Protein AF-A0A6S7H5U2-F1 (afdb_monomer_lite)

Organism: Paramuricea clavata (NCBI:txid317549)

Radius of gyration: 13.19 Å; chains: 1; bounding box: 34×24×35 Å

Secondary structure (DSSP, 8-state):
------HHHHHHHHHHHHHHT-TT--EEHHHHHHHHHHHHHHGGG-TTGGGSSHHHHHHHHHHHHHTTT-TTSEE---HHHHHHHHH-

Sequence (88 aa):
MTVTLTPDKKAKLIRLCQKFLRPNTLFTIRQVASLIGSLVSSFPGVEFGPLHYRHIEADKDYYLRMHQGNFDAEMSLSADSLEEIHWW

pLDDT: mean 93.1, std 5.14, range [62.03, 97.25]

Foldseek 3Di:
DQDADDPVLVVVLLVLLVVQLDPPDKDFLLSLVVNLVSLVVRCSRPVCSVVQCVQSVVQSVVVCVVVVNDRRDIGHGDPSNNVSSVVD

Structure (mmCIF, N/CA/C/O backbone):
data_AF-A0A6S7H5U2-F1
#
_entry.id   AF-A0A6S7H5U2-F1
#
loop_
_atom_site.group_PDB
_atom_site.id
_atom_site.type_symbol
_atom_site.label_atom_id
_atom_site.label_alt_id
_atom_site.label_comp_id
_atom_site.label_asym_id
_atom_site.label_entity_id
_atom_site.label_seq_id
_atom_site.pdbx_PDB_ins_code
_atom_site.Cartn_x
_atom_site.Cartn_y
_atom_site.Cartn_z
_atom_site.occupancy
_atom_site.B_iso_or_equiv
_atom_site.auth_seq_id
_atom_site.auth_comp_id
_atom_site.auth_asym_id
_atom_site.auth_atom_id
_atom_site.pdbx_PDB_model_num
ATOM 1 N N . MET A 1 1 ? -23.137 -3.033 15.592 1.00 62.03 1 MET A N 1
ATOM 2 C CA . MET A 1 1 ? -21.819 -3.045 16.260 1.00 62.03 1 MET A CA 1
ATOM 3 C C . MET A 1 1 ? -20.861 -2.287 15.365 1.00 62.03 1 MET A C 1
ATOM 5 O O . MET A 1 1 ? -20.714 -2.691 14.221 1.00 62.03 1 MET A O 1
ATOM 9 N N . THR A 1 2 ? -20.284 -1.183 15.839 1.00 74.69 2 THR A N 1
ATOM 10 C CA . THR A 1 2 ? -19.312 -0.394 15.065 1.00 74.69 2 THR A CA 1
ATOM 11 C C . THR A 1 2 ? -17.919 -0.801 15.518 1.00 74.69 2 THR A C 1
ATOM 13 O O . THR A 1 2 ? -17.581 -0.631 16.688 1.00 74.69 2 THR A O 1
ATOM 16 N N . VAL A 1 3 ? -17.137 -1.394 14.620 1.00 83.44 3 VAL A N 1
ATOM 17 C CA . VAL A 1 3 ? -15.730 -1.720 14.871 1.00 83.44 3 VAL A CA 1
ATOM 18 C C . VAL A 1 3 ? -14.906 -0.526 14.404 1.00 83.44 3 VAL A C 1
ATOM 20 O O . VAL A 1 3 ? -15.131 -0.006 13.318 1.00 83.44 3 VAL A O 1
ATOM 23 N N . THR A 1 4 ? -13.979 -0.055 15.233 1.00 87.56 4 THR A N 1
ATOM 24 C CA . THR A 1 4 ? -13.099 1.072 14.908 1.00 87.56 4 THR A CA 1
ATOM 25 C C . THR A 1 4 ? -11.646 0.689 15.157 1.00 87.56 4 THR A C 1
ATOM 27 O O . THR A 1 4 ? -11.332 -0.156 16.000 1.00 87.56 4 THR A O 1
ATOM 30 N N . LEU A 1 5 ? -10.734 1.291 14.393 1.00 88.56 5 LEU A N 1
ATOM 31 C CA . LEU A 1 5 ? -9.300 1.147 14.632 1.00 88.56 5 LEU A CA 1
ATOM 32 C C . LEU A 1 5 ? -8.919 1.758 15.983 1.00 88.56 5 LEU A C 1
ATOM 34 O O . LEU A 1 5 ? -9.358 2.855 16.330 1.00 88.56 5 LEU A O 1
ATOM 38 N N . THR A 1 6 ? -8.027 1.086 16.711 1.00 92.50 6 THR A N 1
ATOM 39 C CA . THR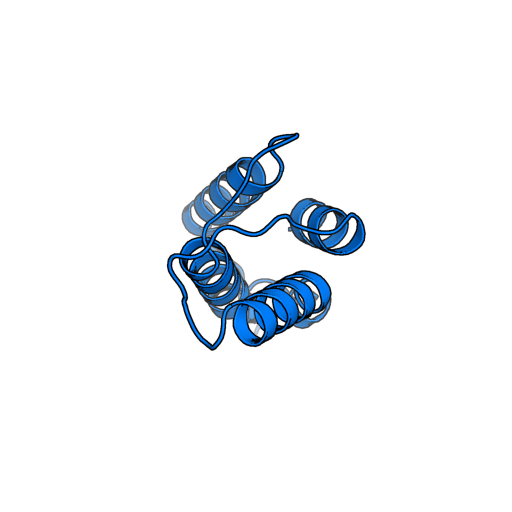 A 1 6 ? -7.398 1.691 17.887 1.00 92.50 6 THR A CA 1
ATOM 40 C C . THR A 1 6 ? -6.493 2.857 17.465 1.00 92.50 6 THR A C 1
ATOM 42 O O . THR A 1 6 ? -5.949 2.833 16.352 1.00 92.50 6 THR A O 1
ATOM 45 N N . PRO A 1 7 ? -6.277 3.858 18.339 1.00 91.69 7 PRO A N 1
ATOM 46 C CA . PRO A 1 7 ? -5.423 5.007 18.031 1.00 91.69 7 PRO A CA 1
ATOM 47 C C . PRO A 1 7 ? -4.029 4.605 17.528 1.00 91.69 7 PRO A C 1
ATOM 49 O O . PRO A 1 7 ? -3.554 5.144 16.529 1.00 91.69 7 PRO A O 1
ATOM 52 N N . ASP A 1 8 ? -3.422 3.587 18.142 1.00 93.31 8 ASP A N 1
ATOM 53 C CA . ASP A 1 8 ? -2.096 3.089 17.758 1.00 93.31 8 ASP A CA 1
ATOM 54 C C . ASP A 1 8 ? -2.077 2.484 16.351 1.00 93.31 8 ASP A C 1
ATOM 56 O O . ASP A 1 8 ? -1.153 2.724 15.570 1.00 93.31 8 ASP A O 1
ATOM 60 N N . LYS A 1 9 ? -3.113 1.709 15.995 1.00 91.50 9 LYS A N 1
ATOM 61 C CA . LYS A 1 9 ? -3.229 1.119 14.655 1.00 91.50 9 LYS A CA 1
ATOM 62 C C . LYS A 1 9 ? -3.442 2.199 13.601 1.00 91.50 9 LYS A C 1
ATOM 64 O O . LYS A 1 9 ? -2.802 2.138 12.555 1.00 91.50 9 LYS A O 1
ATOM 69 N N . LYS A 1 10 ? -4.269 3.207 13.898 1.00 92.25 10 LYS A N 1
ATOM 70 C CA . LYS A 1 10 ? -4.479 4.362 13.015 1.00 92.25 10 LYS A CA 1
ATOM 71 C C . LYS A 1 10 ? -3.174 5.128 12.786 1.00 92.25 10 LYS A C 1
ATOM 73 O O . LYS A 1 10 ? -2.804 5.371 11.644 1.00 92.25 10 LYS A O 1
ATOM 78 N N . ALA A 1 11 ? -2.433 5.441 13.850 1.00 94.00 11 ALA A N 1
ATOM 79 C CA . ALA A 1 11 ? -1.150 6.135 13.744 1.00 94.00 11 ALA A CA 1
ATOM 80 C C . ALA A 1 11 ? -0.120 5.331 12.930 1.00 94.00 11 ALA A C 1
ATOM 82 O O . ALA A 1 11 ? 0.598 5.891 12.098 1.00 94.00 11 ALA A O 1
ATOM 83 N N . LYS A 1 12 ? -0.069 4.006 13.127 1.00 94.44 12 LYS A N 1
ATOM 84 C CA . LYS A 1 12 ? 0.793 3.113 12.343 1.00 94.44 12 LYS A CA 1
ATOM 85 C C . LYS A 1 12 ? 0.418 3.115 10.858 1.00 94.44 12 LYS A C 1
ATOM 87 O O . LYS A 1 12 ? 1.324 3.156 10.030 1.00 94.44 12 LYS A O 1
ATOM 92 N N . LEU A 1 13 ? -0.877 3.080 10.540 1.00 94.12 13 LEU A N 1
ATOM 93 C CA . LEU A 1 13 ? -1.385 3.100 9.168 1.00 94.12 13 LEU A CA 1
ATOM 94 C C . LEU A 1 13 ? -1.025 4.415 8.466 1.00 94.12 13 LEU A C 1
ATOM 96 O O . LEU A 1 13 ? -0.378 4.381 7.427 1.00 94.12 13 LEU A O 1
ATOM 100 N N . ILE A 1 14 ? -1.309 5.557 9.100 1.00 93.88 14 ILE A N 1
ATOM 101 C CA . ILE A 1 14 ? -0.982 6.891 8.568 1.00 93.88 14 ILE A CA 1
ATOM 102 C C . ILE A 1 14 ? 0.522 7.023 8.309 1.00 93.88 14 ILE A C 1
ATOM 104 O O . ILE A 1 14 ? 0.944 7.468 7.244 1.00 93.88 14 ILE A O 1
ATOM 108 N N . ARG A 1 15 ? 1.363 6.594 9.260 1.00 94.69 15 ARG A N 1
ATOM 109 C CA . ARG A 1 15 ? 2.824 6.622 9.091 1.00 94.69 15 ARG A CA 1
ATOM 110 C C . ARG A 1 15 ? 3.281 5.754 7.918 1.00 94.69 15 ARG A C 1
ATOM 112 O O . ARG A 1 15 ? 4.267 6.083 7.255 1.00 94.69 15 ARG A O 1
ATOM 119 N N . LEU A 1 16 ? 2.600 4.634 7.690 1.00 94.62 16 LEU A N 1
ATOM 120 C CA . LEU A 1 16 ? 2.864 3.754 6.563 1.00 94.62 16 LEU A CA 1
ATOM 121 C C . LEU A 1 16 ? 2.480 4.468 5.258 1.00 94.62 16 LEU A C 1
ATOM 123 O O . LEU A 1 16 ? 3.355 4.608 4.412 1.00 94.62 16 LEU A O 1
ATOM 127 N N . CYS A 1 17 ? 1.272 5.028 5.135 1.00 94.56 17 CYS A N 1
ATOM 128 C CA . CYS A 1 17 ? 0.835 5.802 3.963 1.00 94.56 17 CYS A CA 1
ATOM 129 C C . CYS A 1 17 ? 1.786 6.970 3.641 1.00 94.56 17 CYS A C 1
ATOM 131 O O . CYS A 1 17 ? 2.261 7.103 2.514 1.00 94.56 17 CYS A O 1
ATOM 133 N N . GLN A 1 18 ? 2.194 7.747 4.650 1.00 93.88 18 GLN A N 1
ATOM 134 C CA . GLN A 1 18 ? 3.148 8.856 4.498 1.00 93.88 18 GLN A CA 1
ATOM 135 C C . GLN A 1 18 ? 4.510 8.434 3.928 1.00 93.88 18 GLN A C 1
ATOM 137 O O . GLN A 1 18 ? 5.192 9.235 3.288 1.00 93.88 18 GLN A O 1
ATOM 142 N N . LYS A 1 19 ? 4.940 7.186 4.155 1.00 92.75 19 LYS A N 1
ATOM 143 C CA . LYS A 1 19 ? 6.172 6.659 3.555 1.00 92.75 19 LYS A CA 1
ATOM 144 C C . LYS A 1 19 ? 6.032 6.510 2.037 1.00 92.75 19 LYS A C 1
ATOM 146 O O . LYS A 1 19 ? 7.013 6.740 1.334 1.00 92.75 19 LYS A O 1
ATOM 151 N N . PHE A 1 20 ? 4.846 6.135 1.559 1.00 92.25 20 PHE A N 1
ATOM 152 C CA . PHE A 1 20 ? 4.565 5.906 0.141 1.00 92.25 20 PHE A CA 1
ATOM 153 C C . PHE A 1 20 ? 4.206 7.185 -0.629 1.00 92.25 20 PHE A C 1
ATOM 155 O O . PHE A 1 20 ? 4.396 7.229 -1.836 1.00 92.25 20 PHE A O 1
ATOM 162 N N . LEU A 1 21 ? 3.800 8.256 0.062 1.00 92.31 21 LEU A N 1
ATOM 163 C CA . LEU A 1 21 ? 3.538 9.579 -0.532 1.00 92.31 21 LEU A CA 1
ATOM 164 C C . LEU A 1 21 ? 4.803 10.411 -0.811 1.00 92.31 21 LEU A C 1
ATOM 166 O O . LEU A 1 21 ? 4.713 11.589 -1.159 1.00 92.31 21 LEU A O 1
ATOM 170 N N . ARG A 1 22 ? 6.001 9.848 -0.625 1.00 88.00 22 ARG A N 1
ATOM 171 C CA . ARG A 1 22 ? 7.244 10.578 -0.894 1.00 88.00 22 ARG A CA 1
ATOM 172 C C . ARG A 1 22 ? 7.444 10.737 -2.407 1.00 88.00 22 ARG A C 1
ATOM 174 O O . ARG A 1 22 ? 7.434 9.731 -3.117 1.00 88.00 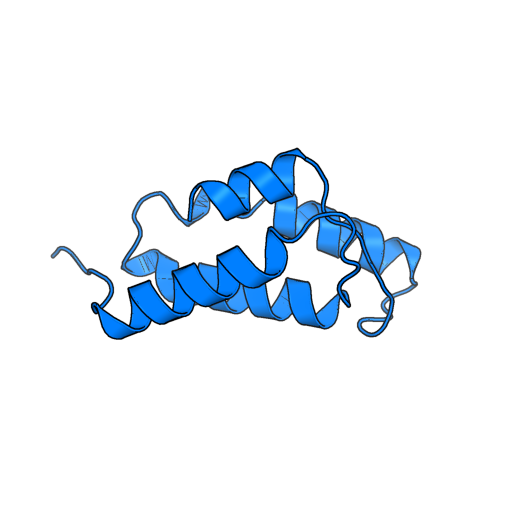22 ARG A O 1
ATOM 181 N N . PRO A 1 23 ? 7.674 11.964 -2.910 1.00 80.06 23 PRO A N 1
ATOM 182 C CA . PRO A 1 23 ? 7.855 12.196 -4.339 1.00 80.06 23 PRO A CA 1
ATOM 183 C C . PRO A 1 23 ? 9.082 11.447 -4.872 1.00 80.06 23 PRO A C 1
ATOM 185 O O . PRO A 1 23 ? 10.054 11.234 -4.144 1.00 80.06 23 PRO A O 1
ATOM 188 N N . ASN A 1 24 ? 9.023 11.051 -6.147 1.00 78.50 24 ASN A N 1
ATOM 189 C CA . ASN A 1 24 ? 10.091 10.365 -6.888 1.00 78.50 24 ASN A CA 1
ATOM 190 C C . ASN A 1 24 ? 10.685 9.135 -6.179 1.00 78.50 24 ASN A C 1
ATOM 192 O O . ASN A 1 24 ? 11.861 8.818 -6.356 1.00 78.50 24 ASN A O 1
ATOM 196 N N . THR A 1 25 ? 9.891 8.447 -5.358 1.00 85.62 25 THR A N 1
ATOM 197 C CA . THR A 1 25 ? 10.344 7.244 -4.659 1.00 85.62 25 THR A CA 1
ATOM 198 C C . THR A 1 25 ? 9.916 6.008 -5.439 1.00 85.62 25 THR A C 1
ATOM 200 O O . THR A 1 25 ? 8.741 5.852 -5.769 1.00 85.62 25 THR A O 1
ATOM 203 N N . LEU A 1 26 ? 10.878 5.134 -5.727 1.00 92.00 26 LEU A N 1
ATOM 204 C CA . LEU A 1 26 ? 10.613 3.790 -6.225 1.00 92.00 26 LEU A CA 1
ATOM 205 C C . LEU A 1 26 ? 10.408 2.849 -5.039 1.00 92.00 26 LEU A C 1
ATOM 207 O O . LEU A 1 26 ? 11.089 2.951 -4.014 1.00 92.00 26 LEU A O 1
ATOM 211 N N . PHE A 1 27 ? 9.462 1.931 -5.184 1.00 94.62 27 PHE A N 1
ATOM 212 C CA . PHE A 1 27 ? 9.159 0.919 -4.181 1.00 94.62 27 PHE A CA 1
ATOM 213 C C . PHE A 1 27 ? 9.297 -0.455 -4.804 1.00 94.62 27 PHE A C 1
ATOM 215 O O . PHE A 1 27 ? 9.008 -0.633 -5.983 1.00 94.62 27 PHE A O 1
ATOM 222 N N . THR A 1 28 ? 9.685 -1.456 -4.019 1.00 96.38 28 THR A N 1
ATOM 223 C CA . THR A 1 28 ? 9.595 -2.826 -4.527 1.00 96.38 28 THR A CA 1
ATOM 224 C C . THR A 1 28 ? 8.137 -3.268 -4.574 1.00 96.38 28 THR A C 1
ATOM 226 O O . THR A 1 28 ? 7.332 -2.898 -3.711 1.00 96.38 28 THR A O 1
ATOM 229 N N . ILE A 1 29 ? 7.789 -4.123 -5.532 1.00 96.50 29 ILE A N 1
ATOM 230 C CA . ILE A 1 29 ? 6.432 -4.685 -5.634 1.00 96.50 29 ILE A CA 1
ATOM 231 C C . ILE A 1 29 ? 6.041 -5.389 -4.321 1.00 96.50 29 ILE A C 1
ATOM 233 O O . ILE A 1 29 ? 4.901 -5.286 -3.862 1.00 96.50 29 ILE A O 1
ATOM 237 N N . ARG A 1 30 ? 7.001 -6.029 -3.635 1.00 97.25 30 ARG A N 1
ATOM 238 C CA . ARG A 1 30 ? 6.818 -6.600 -2.288 1.00 97.25 30 ARG A CA 1
ATOM 239 C C . ARG A 1 30 ? 6.403 -5.558 -1.244 1.00 97.25 30 ARG A C 1
ATOM 241 O O . ARG A 1 30 ? 5.561 -5.851 -0.395 1.00 97.25 30 ARG A O 1
ATOM 248 N N . GLN A 1 31 ? 6.992 -4.362 -1.267 1.00 96.38 31 GLN A N 1
ATOM 249 C CA . GLN A 1 31 ? 6.628 -3.287 -0.338 1.00 96.38 31 GLN A CA 1
ATOM 250 C C . GLN A 1 31 ? 5.193 -2.817 -0.573 1.00 96.38 31 GLN A C 1
ATOM 252 O O . GLN A 1 31 ? 4.450 -2.662 0.396 1.00 96.38 31 GLN A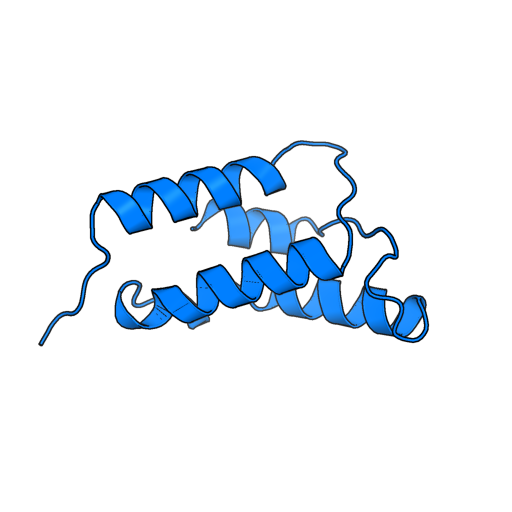 O 1
ATOM 257 N N . VAL A 1 32 ? 4.788 -2.655 -1.834 1.00 96.06 32 VAL A N 1
ATOM 258 C CA . VAL A 1 32 ? 3.415 -2.267 -2.192 1.00 96.06 32 VAL A CA 1
ATOM 259 C C . VAL A 1 32 ? 2.415 -3.370 -1.826 1.00 96.06 32 VAL A C 1
ATOM 261 O O . VAL A 1 32 ? 1.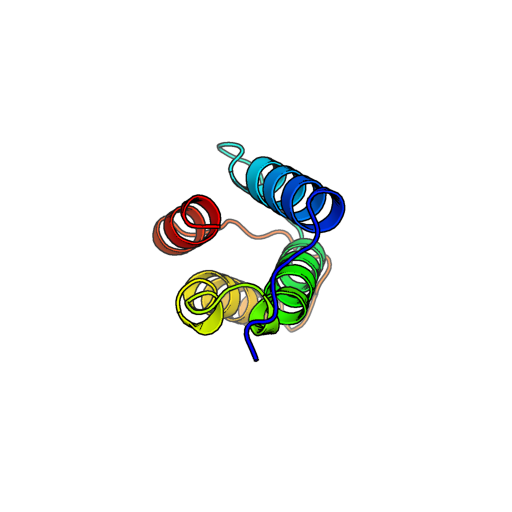382 -3.091 -1.226 1.00 96.06 32 VAL A O 1
ATOM 264 N N . ALA A 1 33 ? 2.750 -4.644 -2.055 1.00 96.56 33 ALA A N 1
ATOM 265 C CA . ALA A 1 33 ? 1.928 -5.772 -1.608 1.00 96.56 33 ALA A CA 1
ATOM 266 C C . ALA A 1 33 ? 1.724 -5.790 -0.079 1.00 96.56 33 ALA A C 1
ATOM 268 O O . ALA A 1 33 ? 0.628 -6.068 0.409 1.00 96.56 33 ALA A O 1
ATOM 269 N N . SER A 1 34 ? 2.767 -5.452 0.687 1.00 96.81 34 SER A N 1
ATOM 270 C CA . SER A 1 34 ? 2.700 -5.347 2.151 1.00 96.81 34 SER A CA 1
ATOM 271 C C . SER A 1 34 ? 1.844 -4.162 2.625 1.00 96.81 34 SER A C 1
ATOM 273 O O . SER A 1 34 ? 1.094 -4.287 3.600 1.00 96.81 34 SER A O 1
ATOM 275 N N . LEU A 1 35 ? 1.900 -3.028 1.913 1.00 95.81 35 LEU A N 1
ATOM 276 C CA . LEU A 1 35 ? 0.984 -1.901 2.116 1.00 95.81 35 LEU A CA 1
ATOM 277 C C . LEU A 1 35 ? -0.467 -2.362 1.933 1.00 95.81 35 LEU A C 1
ATOM 279 O O . LEU A 1 35 ? -1.247 -2.219 2.870 1.00 95.81 35 LEU A O 1
ATOM 283 N N . ILE A 1 36 ? -0.803 -2.994 0.803 1.00 96.25 36 ILE A N 1
ATOM 284 C CA . ILE A 1 36 ? -2.164 -3.491 0.530 1.00 96.25 36 ILE A CA 1
ATOM 285 C C . ILE A 1 36 ? -2.635 -4.435 1.641 1.00 96.25 36 ILE A C 1
ATOM 287 O O . ILE A 1 36 ? -3.719 -4.245 2.185 1.00 96.25 36 ILE A O 1
ATOM 291 N N . GLY A 1 37 ? -1.806 -5.399 2.056 1.00 96.31 37 GLY A N 1
ATOM 292 C CA . GLY A 1 37 ? -2.153 -6.295 3.165 1.00 96.31 37 GLY A CA 1
ATOM 293 C C . GLY A 1 37 ? -2.449 -5.551 4.477 1.00 96.31 37 GLY A C 1
ATOM 294 O O . GLY A 1 37 ? -3.366 -5.919 5.214 1.00 96.31 37 GLY A O 1
ATOM 295 N N . SER A 1 38 ? -1.724 -4.462 4.748 1.00 95.12 38 SER A N 1
ATOM 296 C CA . SER A 1 38 ? -1.957 -3.606 5.918 1.00 95.12 38 SER A CA 1
ATOM 297 C C . SER A 1 38 ? -3.278 -2.831 5.816 1.00 95.12 38 SER A C 1
ATOM 299 O O . SER A 1 38 ? -4.025 -2.774 6.798 1.00 95.12 38 SER A O 1
ATOM 301 N N . LEU A 1 39 ? -3.597 -2.286 4.636 1.00 94.88 39 LEU A N 1
ATOM 302 C CA . LEU A 1 39 ? -4.868 -1.606 4.359 1.00 94.88 39 LEU A CA 1
ATOM 303 C C . LEU A 1 39 ? -6.055 -2.569 4.520 1.00 94.88 39 LEU A C 1
ATOM 305 O O . LEU A 1 39 ? -6.972 -2.293 5.292 1.00 94.88 39 LEU A O 1
ATOM 309 N N . VAL A 1 40 ? -5.989 -3.746 3.885 1.00 95.19 40 VAL A N 1
ATOM 310 C CA . VAL A 1 40 ? -7.035 -4.786 3.935 1.00 95.19 40 VAL A CA 1
ATOM 311 C C . VAL A 1 40 ? -7.300 -5.248 5.367 1.00 95.19 40 VAL A C 1
ATOM 313 O O . VAL A 1 40 ? -8.452 -5.387 5.777 1.00 95.19 40 VAL A O 1
ATOM 316 N N . SER A 1 41 ? -6.250 -5.403 6.180 1.00 94.00 41 SER A N 1
ATOM 317 C CA . SER A 1 41 ? -6.397 -5.757 7.600 1.00 94.00 41 SER A CA 1
ATOM 318 C C . SER A 1 41 ? -7.174 -4.714 8.421 1.00 94.00 41 SER A C 1
ATOM 320 O O . SER A 1 41 ? -7.699 -5.027 9.491 1.00 94.00 41 SER A O 1
ATOM 322 N N . SER A 1 42 ? -7.256 -3.478 7.919 1.00 92.62 42 SER A N 1
ATOM 323 C CA . SER A 1 42 ? -7.911 -2.343 8.567 1.00 92.62 42 SER A CA 1
ATOM 324 C C . SER A 1 42 ? -9.357 -2.132 8.100 1.00 92.62 42 SER A C 1
ATOM 326 O O . SER A 1 42 ? -10.067 -1.347 8.725 1.00 92.62 42 SER A O 1
ATOM 328 N N . PHE A 1 43 ? -9.829 -2.856 7.075 1.00 93.12 43 PHE A N 1
ATOM 329 C CA . PHE A 1 43 ? -11.183 -2.714 6.511 1.00 93.12 43 PHE A CA 1
ATOM 330 C C . PHE A 1 43 ? -12.313 -2.800 7.542 1.00 93.12 43 PHE A C 1
ATOM 332 O O . PHE A 1 43 ? -13.203 -1.955 7.490 1.00 93.12 43 PHE A O 1
ATOM 339 N N . PRO A 1 44 ? -12.297 -3.723 8.527 1.00 90.88 44 PRO A N 1
ATOM 340 C CA . PRO A 1 44 ? -13.370 -3.776 9.520 1.00 90.88 44 PRO A CA 1
ATOM 341 C C . PRO A 1 44 ? -13.523 -2.482 10.332 1.00 90.88 44 PRO A C 1
ATOM 343 O O . PRO A 1 44 ? -14.591 -2.237 10.878 1.00 90.88 44 PRO A O 1
ATOM 346 N N . GLY A 1 45 ? -12.455 -1.681 10.439 1.00 90.94 45 GLY A N 1
ATOM 347 C CA . GLY A 1 45 ? -12.431 -0.414 11.168 1.00 90.94 45 GLY A CA 1
ATOM 348 C C . GLY A 1 45 ? -12.470 0.838 10.289 1.00 90.94 45 GLY A C 1
ATOM 349 O O . GLY A 1 45 ? -12.363 1.935 10.838 1.00 90.94 45 GLY A O 1
ATOM 350 N N . VAL A 1 46 ? -12.575 0.686 8.962 1.00 91.25 46 VAL A N 1
ATOM 351 C CA . VAL A 1 46 ? -12.585 1.775 7.973 1.00 91.25 46 VAL A CA 1
ATOM 352 C C . VAL A 1 46 ? -13.641 1.465 6.918 1.00 91.25 46 VAL A C 1
ATOM 354 O O . VAL A 1 46 ? -13.372 0.773 5.941 1.00 91.25 46 VAL A O 1
ATOM 357 N N . GLU A 1 47 ? -14.845 1.996 7.127 1.00 89.00 47 GLU A N 1
ATOM 358 C CA . GLU A 1 47 ? -16.049 1.704 6.335 1.00 89.00 47 GLU A CA 1
ATOM 359 C C . GLU A 1 47 ? -15.826 1.783 4.818 1.00 89.00 47 GLU A C 1
ATOM 361 O O . GLU A 1 47 ? -16.181 0.862 4.085 1.00 89.00 47 GLU A O 1
ATOM 366 N N . PHE A 1 48 ? -15.174 2.847 4.349 1.00 91.56 48 PHE A N 1
ATOM 367 C CA . PHE A 1 48 ? -14.920 3.070 2.924 1.00 91.56 48 PHE A CA 1
ATOM 368 C C . PHE A 1 48 ? -13.551 2.559 2.453 1.00 91.56 48 PHE A C 1
ATOM 370 O O . PHE A 1 48 ? -13.223 2.695 1.280 1.00 91.56 48 PHE A O 1
ATOM 377 N N . GLY A 1 49 ? -12.760 1.925 3.324 1.00 91.94 49 GLY A N 1
ATOM 378 C CA . GLY A 1 49 ? -11.427 1.405 2.995 1.00 91.94 49 GLY A CA 1
ATOM 379 C C . GLY A 1 49 ? -11.380 0.524 1.736 1.00 91.94 49 GLY A C 1
ATOM 380 O O . GLY A 1 49 ? -10.507 0.729 0.892 1.00 91.94 49 GLY A O 1
ATOM 381 N N . PRO A 1 50 ? -12.347 -0.392 1.521 1.00 93.00 50 PRO A N 1
ATOM 382 C CA . PRO A 1 50 ? -12.414 -1.208 0.304 1.00 93.00 50 PRO A CA 1
ATOM 383 C C . PRO A 1 50 ? -12.605 -0.434 -1.017 1.00 93.00 50 PRO A C 1
ATOM 385 O O . PRO A 1 50 ? -12.540 -1.038 -2.092 1.00 93.00 50 PRO A O 1
ATOM 388 N N . LEU A 1 51 ? -12.889 0.871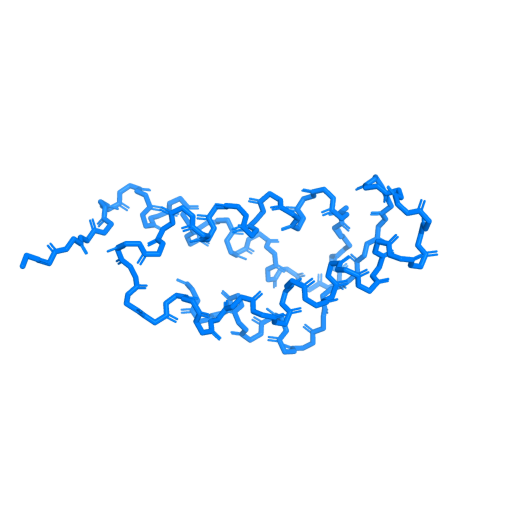 -0.967 1.00 92.88 51 LEU A N 1
ATOM 389 C CA . LEU A 1 51 ? -13.015 1.727 -2.150 1.00 92.88 51 LEU A CA 1
ATOM 390 C C . LEU A 1 51 ? -11.692 2.398 -2.544 1.00 92.88 51 LEU A C 1
ATOM 392 O O . LEU A 1 51 ? -11.571 2.814 -3.689 1.00 92.88 51 LEU A O 1
ATOM 396 N N . HIS A 1 52 ? -10.711 2.455 -1.638 1.00 93.75 52 HIS A N 1
ATOM 397 C CA . HIS A 1 52 ? -9.488 3.251 -1.793 1.00 93.75 52 HIS A CA 1
ATOM 398 C C . HIS A 1 52 ? -8.215 2.390 -1.783 1.00 93.75 52 HIS A C 1
ATOM 400 O O . HIS A 1 52 ? -7.256 2.689 -1.084 1.00 93.75 52 HIS A O 1
ATOM 406 N N . TYR A 1 53 ? -8.189 1.272 -2.505 1.00 94.88 53 TYR A N 1
ATOM 407 C CA . TYR A 1 53 ? -6.959 0.472 -2.667 1.00 94.88 53 TYR A CA 1
ATOM 408 C C . TYR A 1 53 ? -6.837 -0.196 -4.042 1.00 94.88 53 TYR A C 1
ATOM 410 O O . TYR A 1 53 ? -5.906 -0.969 -4.283 1.00 94.88 53 TYR A O 1
ATOM 418 N N . ARG A 1 54 ? -7.812 0.049 -4.925 1.00 95.12 54 ARG A N 1
ATOM 419 C CA . ARG A 1 54 ? -7.978 -0.693 -6.177 1.00 95.12 54 ARG A CA 1
ATOM 420 C C . ARG A 1 54 ? -6.952 -0.254 -7.210 1.00 95.12 54 ARG A C 1
ATOM 422 O O . ARG A 1 54 ? -6.461 -1.095 -7.956 1.00 95.12 54 ARG A O 1
ATOM 429 N N . HIS A 1 55 ? -6.611 1.031 -7.235 1.00 96.12 55 HIS A N 1
ATOM 430 C CA . HIS A 1 55 ? -5.570 1.557 -8.114 1.00 96.12 55 HIS A CA 1
ATOM 431 C C . HIS A 1 55 ? -4.192 1.088 -7.635 1.00 96.12 55 HIS A C 1
ATOM 433 O O . HIS A 1 55 ? -3.404 0.601 -8.446 1.00 96.12 55 HIS A O 1
ATOM 439 N N . ILE A 1 56 ? -3.954 1.080 -6.315 1.00 96.06 56 ILE A N 1
ATOM 440 C CA . ILE A 1 56 ? -2.711 0.543 -5.730 1.00 96.06 56 ILE A CA 1
ATOM 441 C C . ILE A 1 56 ? -2.530 -0.940 -6.105 1.00 96.06 56 ILE A C 1
ATOM 443 O O . ILE A 1 56 ? -1.430 -1.380 -6.454 1.00 96.06 56 ILE A O 1
ATOM 447 N N . GLU A 1 57 ? -3.607 -1.729 -6.039 1.00 96.75 57 GLU A N 1
ATOM 448 C CA . GLU A 1 57 ? -3.596 -3.140 -6.431 1.00 96.75 57 GLU A CA 1
ATOM 449 C C . GLU A 1 57 ? -3.385 -3.332 -7.938 1.00 96.75 57 GLU A C 1
ATOM 451 O O . GLU A 1 57 ? -2.572 -4.175 -8.332 1.00 96.75 57 GLU A O 1
ATOM 456 N N . ALA A 1 58 ? -4.050 -2.525 -8.768 1.00 96.81 58 ALA A N 1
ATOM 457 C CA . ALA A 1 58 ? -3.905 -2.562 -10.218 1.00 96.81 58 ALA A CA 1
ATOM 458 C C . ALA A 1 58 ? -2.472 -2.234 -10.664 1.00 96.81 58 ALA A C 1
ATOM 460 O O . ALA A 1 58 ? -1.907 -2.969 -11.477 1.00 96.81 58 ALA A O 1
ATOM 461 N N . ASP A 1 59 ? -1.854 -1.198 -10.088 1.00 96.12 59 ASP A N 1
ATOM 462 C CA . ASP A 1 59 ? -0.458 -0.841 -10.356 1.00 96.12 59 ASP A CA 1
ATOM 463 C C . ASP A 1 59 ? 0.475 -1.992 -9.972 1.00 96.12 59 ASP A C 1
ATOM 465 O O . ASP A 1 59 ? 1.297 -2.434 -10.777 1.00 96.12 59 ASP A O 1
ATOM 469 N N . LYS A 1 60 ? 0.314 -2.543 -8.762 1.00 96.19 60 LYS A N 1
ATOM 470 C CA . LYS A 1 60 ? 1.103 -3.699 -8.312 1.00 96.19 60 LYS A CA 1
ATOM 471 C C . LYS A 1 60 ? 1.007 -4.858 -9.306 1.00 96.19 60 LYS A C 1
ATOM 473 O O . LYS A 1 60 ? 2.030 -5.446 -9.655 1.00 96.19 60 LYS A O 1
ATOM 478 N N . ASP A 1 61 ? -0.200 -5.216 -9.740 1.00 96.56 61 ASP A N 1
ATOM 479 C CA . ASP A 1 61 ? -0.420 -6.325 -10.672 1.00 96.56 61 ASP A CA 1
ATOM 480 C C . ASP A 1 61 ? 0.163 -6.056 -12.057 1.00 96.56 61 ASP A C 1
ATOM 482 O O . ASP A 1 61 ? 0.738 -6.962 -12.668 1.00 96.56 61 ASP A O 1
ATOM 486 N N . TYR A 1 62 ? 0.053 -4.819 -12.540 1.00 97.00 62 TYR A N 1
ATOM 487 C CA . TYR A 1 62 ? 0.653 -4.394 -13.797 1.00 97.00 62 TYR A CA 1
ATOM 488 C C . TYR A 1 62 ? 2.175 -4.592 -13.777 1.00 97.00 62 TYR A C 1
ATOM 490 O O . TYR A 1 62 ? 2.718 -5.308 -14.626 1.00 97.00 62 TYR A O 1
ATOM 498 N N . TYR A 1 63 ? 2.858 -4.046 -12.765 1.00 96.75 63 TYR A N 1
ATOM 499 C CA . TYR A 1 63 ? 4.309 -4.189 -12.628 1.00 96.75 63 TYR A CA 1
ATOM 500 C C . TYR A 1 63 ? 4.725 -5.641 -12.383 1.00 96.75 63 TYR A C 1
ATOM 502 O O . TYR A 1 63 ? 5.715 -6.102 -12.951 1.00 96.75 63 TYR A O 1
ATOM 510 N N . LEU A 1 64 ? 3.954 -6.408 -11.607 1.00 96.62 64 LEU A N 1
ATOM 511 C CA . LEU A 1 64 ? 4.260 -7.816 -11.358 1.00 96.62 64 LEU A CA 1
ATOM 512 C C . LEU A 1 64 ? 4.211 -8.645 -12.647 1.00 96.62 64 LEU A C 1
ATOM 514 O O . LEU A 1 64 ? 5.086 -9.483 -12.868 1.00 96.62 64 LEU A O 1
ATOM 518 N N . ARG A 1 65 ? 3.231 -8.393 -13.523 1.00 96.88 65 ARG A N 1
ATOM 519 C CA . ARG A 1 65 ? 3.159 -9.037 -14.845 1.00 96.88 65 ARG A CA 1
ATOM 520 C C . ARG A 1 65 ? 4.318 -8.608 -15.739 1.00 96.88 65 ARG A C 1
ATOM 522 O O . ARG A 1 65 ? 4.936 -9.462 -16.370 1.00 96.88 65 ARG A O 1
ATOM 529 N N . MET A 1 66 ? 4.642 -7.314 -15.757 1.00 96.56 66 MET A N 1
ATOM 530 C CA . MET A 1 66 ? 5.751 -6.768 -16.545 1.00 96.56 66 MET A CA 1
ATOM 531 C C . MET A 1 66 ? 7.104 -7.372 -16.138 1.00 96.56 66 MET A C 1
ATOM 533 O O . MET A 1 66 ? 7.925 -7.688 -16.996 1.00 96.56 66 MET A O 1
ATOM 537 N N . HIS A 1 67 ? 7.311 -7.604 -14.841 1.00 96.19 67 HIS A N 1
ATOM 538 C CA . HIS A 1 67 ? 8.526 -8.201 -14.286 1.00 96.19 67 HIS A CA 1
ATOM 539 C C . HIS A 1 67 ? 8.454 -9.728 -14.115 1.00 96.19 67 HIS A C 1
ATOM 541 O O . HIS A 1 67 ? 9.230 -10.294 -13.346 1.00 96.19 67 HIS A O 1
ATOM 547 N N . GLN A 1 68 ? 7.539 -10.407 -14.820 1.00 95.06 68 GLN A N 1
ATOM 548 C CA . GLN A 1 68 ? 7.426 -11.875 -14.844 1.00 95.06 68 GLN A CA 1
ATOM 549 C C . GLN A 1 68 ? 7.308 -12.518 -13.446 1.00 95.06 68 GLN A C 1
ATOM 551 O O . GLN A 1 68 ? 7.842 -13.596 -13.193 1.00 95.06 68 GLN A O 1
ATOM 556 N N . GLY A 1 69 ? 6.615 -11.857 -12.516 1.00 93.38 69 GLY A N 1
ATOM 557 C CA . GLY A 1 69 ? 6.425 -12.350 -11.151 1.00 93.38 69 GLY A 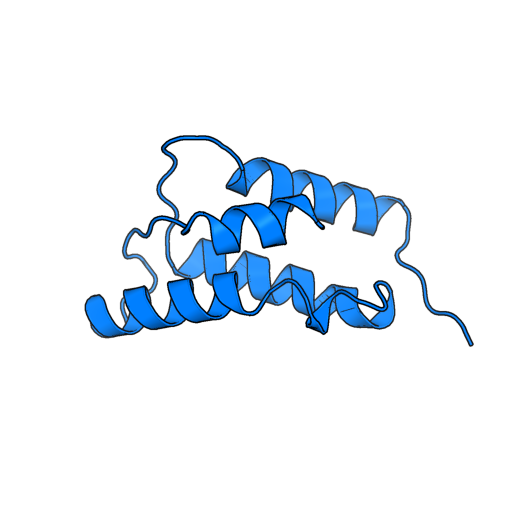CA 1
ATOM 558 C C . GLY A 1 69 ? 7.544 -11.987 -10.167 1.00 93.38 69 GLY A C 1
ATOM 559 O O . GLY A 1 69 ? 7.518 -12.458 -9.030 1.00 93.38 69 GLY A O 1
ATOM 560 N N . ASN A 1 70 ? 8.517 -11.154 -10.550 1.00 95.94 70 ASN A N 1
ATOM 561 C CA . ASN A 1 70 ? 9.577 -10.721 -9.641 1.00 95.94 70 ASN A CA 1
ATOM 562 C C . ASN A 1 70 ? 9.084 -9.652 -8.648 1.00 95.94 70 ASN A C 1
ATOM 564 O O . ASN A 1 70 ? 9.001 -8.473 -8.975 1.00 95.94 70 ASN A O 1
ATOM 568 N N . PHE A 1 71 ? 8.829 -10.055 -7.404 1.00 94.06 71 PHE A N 1
ATOM 569 C CA . PHE A 1 71 ? 8.405 -9.152 -6.326 1.00 94.06 71 PHE A CA 1
ATOM 570 C C . PHE A 1 71 ? 9.495 -8.196 -5.815 1.00 94.06 71 PHE A C 1
ATOM 572 O O . PHE A 1 71 ? 9.172 -7.222 -5.130 1.00 94.06 71 PHE A O 1
ATOM 579 N N . ASP A 1 72 ? 10.765 -8.476 -6.101 1.00 96.19 72 ASP A N 1
ATOM 580 C CA . ASP A 1 72 ? 11.891 -7.615 -5.729 1.00 96.19 72 ASP A CA 1
ATOM 581 C C . ASP A 1 72 ? 12.174 -6.536 -6.788 1.00 96.19 72 ASP A C 1
ATOM 583 O O . ASP A 1 72 ? 13.029 -5.681 -6.571 1.00 96.19 72 ASP A O 1
ATOM 587 N N . ALA A 1 73 ? 11.442 -6.537 -7.909 1.00 96.38 73 ALA A N 1
ATOM 588 C CA . ALA A 1 73 ? 11.516 -5.473 -8.901 1.00 96.38 73 ALA A CA 1
ATOM 589 C C . ALA A 1 73 ? 10.949 -4.151 -8.362 1.00 96.38 73 ALA A C 1
ATOM 591 O O . ALA A 1 73 ? 10.045 -4.132 -7.518 1.00 96.38 73 ALA A O 1
ATOM 592 N N . GLU A 1 74 ? 11.493 -3.047 -8.869 1.00 96.00 74 GLU A N 1
ATOM 593 C CA . GLU A 1 74 ? 11.056 -1.694 -8.544 1.00 96.00 74 GLU A CA 1
ATOM 594 C C . GLU A 1 74 ? 9.825 -1.296 -9.364 1.00 96.00 74 GLU A C 1
ATOM 596 O O . GLU A 1 74 ? 9.688 -1.649 -10.534 1.00 96.00 74 GLU A O 1
ATOM 601 N N . MET A 1 75 ? 8.934 -0.531 -8.743 1.00 94.88 75 MET A N 1
ATOM 602 C CA . MET A 1 75 ? 7.753 0.056 -9.357 1.00 94.88 75 MET A CA 1
ATOM 603 C C . MET A 1 75 ? 7.538 1.486 -8.860 1.00 94.88 75 MET A C 1
ATOM 605 O O . MET A 1 75 ? 7.962 1.862 -7.762 1.00 94.88 75 MET A O 1
ATOM 609 N N . SER A 1 76 ? 6.834 2.271 -9.669 1.00 94.06 76 SER A N 1
ATOM 610 C CA . SER A 1 76 ? 6.281 3.569 -9.284 1.00 94.06 76 SER A CA 1
ATOM 611 C C . SER A 1 76 ? 4.769 3.468 -9.116 1.00 94.06 76 SER A C 1
ATOM 613 O O . SER A 1 76 ? 4.125 2.640 -9.756 1.00 94.06 76 SER A O 1
ATOM 615 N N . LEU A 1 77 ? 4.208 4.322 -8.266 1.00 94.06 77 LEU A N 1
ATOM 616 C CA . LEU A 1 77 ? 2.762 4.456 -8.103 1.00 94.06 77 LEU A CA 1
ATOM 617 C C . LEU A 1 77 ? 2.226 5.506 -9.079 1.00 94.06 77 LEU A C 1
ATOM 619 O O . LEU A 1 77 ? 2.860 6.545 -9.281 1.00 94.06 77 LEU A O 1
ATOM 623 N N . SER A 1 78 ? 1.070 5.229 -9.674 1.00 94.31 78 SER A N 1
ATOM 624 C CA . SER A 1 78 ? 0.321 6.190 -10.483 1.00 94.31 78 SER A CA 1
ATOM 625 C C . SER A 1 78 ? -0.237 7.337 -9.630 1.00 94.31 78 SER A C 1
ATOM 627 O O . SER A 1 78 ? -0.257 7.271 -8.397 1.00 94.31 78 SER A O 1
ATOM 629 N N . ALA A 1 79 ? -0.709 8.401 -10.285 1.00 93.75 79 ALA A N 1
ATOM 630 C CA . ALA A 1 79 ? -1.377 9.504 -9.595 1.00 93.75 79 ALA A CA 1
ATOM 631 C C . ALA A 1 79 ? -2.629 9.022 -8.841 1.00 93.75 79 ALA A C 1
ATOM 633 O O . ALA A 1 79 ? -2.802 9.382 -7.680 1.00 93.75 79 ALA A O 1
ATOM 634 N N . ASP A 1 80 ? -3.421 8.132 -9.447 1.00 94.81 80 ASP A N 1
ATOM 635 C CA . ASP A 1 80 ? -4.632 7.574 -8.835 1.00 94.81 80 ASP A CA 1
ATOM 636 C C . ASP A 1 80 ? -4.303 6.759 -7.572 1.00 94.81 80 ASP A C 1
ATOM 638 O O . ASP A 1 80 ? -4.945 6.901 -6.532 1.00 94.81 80 ASP A O 1
ATOM 642 N N . SER A 1 81 ? -3.232 5.959 -7.615 1.00 94.44 81 SER A N 1
ATOM 643 C CA . SER A 1 81 ? -2.728 5.240 -6.440 1.00 94.44 81 SER A CA 1
ATOM 644 C C . SER A 1 81 ? -2.270 6.178 -5.324 1.00 94.44 81 SER A C 1
ATOM 646 O O . SER A 1 81 ? -2.465 5.882 -4.146 1.00 94.44 81 SER A O 1
ATOM 648 N N . LEU A 1 82 ? -1.653 7.313 -5.661 1.00 94.19 82 LEU A N 1
ATOM 649 C CA . LEU A 1 82 ? -1.252 8.311 -4.668 1.00 94.19 82 LEU A CA 1
ATOM 650 C C . LEU A 1 82 ? -2.464 9.018 -4.051 1.00 94.19 82 LEU A C 1
ATOM 652 O O . LEU A 1 82 ? -2.450 9.273 -2.847 1.00 94.19 82 LEU A O 1
ATOM 656 N N . GLU A 1 83 ? -3.511 9.291 -4.832 1.00 94.75 83 GLU A N 1
ATOM 657 C CA . GLU A 1 83 ? -4.778 9.822 -4.316 1.00 94.75 83 GLU A CA 1
ATOM 658 C C . GLU A 1 83 ? -5.458 8.835 -3.359 1.00 94.75 83 GLU A C 1
ATOM 660 O O . GLU A 1 83 ? -5.901 9.233 -2.280 1.00 94.75 83 GLU A O 1
ATOM 665 N N . GLU A 1 84 ? -5.469 7.539 -3.689 1.00 95.00 84 GLU A N 1
ATOM 666 C CA . GLU A 1 84 ? -5.960 6.499 -2.779 1.00 95.00 84 GLU A CA 1
ATOM 667 C C . GLU A 1 84 ? -5.160 6.468 -1.472 1.00 95.00 84 GLU A C 1
ATOM 669 O O . GLU A 1 84 ? -5.750 6.455 -0.395 1.00 95.00 84 GLU A O 1
ATOM 674 N N . ILE A 1 85 ? -3.825 6.519 -1.534 1.00 94.38 85 ILE A N 1
ATOM 675 C CA . ILE A 1 85 ? -2.976 6.545 -0.330 1.00 94.38 85 ILE A CA 1
ATOM 676 C C . ILE A 1 85 ? -3.191 7.828 0.483 1.00 94.38 85 ILE A C 1
ATOM 678 O O . ILE A 1 85 ? -3.094 7.785 1.706 1.00 94.38 85 ILE A O 1
ATOM 682 N N . HIS A 1 86 ? -3.473 8.960 -0.165 1.00 94.00 86 HIS A N 1
ATOM 683 C CA . HIS A 1 86 ? -3.757 10.224 0.516 1.00 94.00 86 HIS A CA 1
ATOM 684 C C . HIS A 1 86 ? -5.095 10.208 1.266 1.00 94.00 86 HIS A C 1
ATOM 686 O O . HIS A 1 86 ? -5.246 10.911 2.264 1.00 94.00 86 HIS A O 1
ATOM 692 N N . TRP A 1 87 ? -6.058 9.414 0.798 1.00 94.38 87 TRP A N 1
ATOM 693 C CA . TRP A 1 87 ? -7.350 9.250 1.456 1.00 94.38 87 TRP A CA 1
ATOM 694 C C . TRP A 1 87 ? -7.261 8.479 2.791 1.00 94.38 87 TRP A C 1
ATOM 696 O O . TRP A 1 87 ? -8.039 8.763 3.705 1.00 94.38 87 TRP A O 1
ATOM 706 N N . TRP A 1 88 ? -6.323 7.528 2.907 1.00 91.62 88 TRP A N 1
ATOM 707 C CA . TRP A 1 88 ? -6.095 6.696 4.104 1.00 91.62 88 TRP A CA 1
ATOM 708 C C . TRP A 1 88 ? -5.427 7.432 5.273 1.00 91.62 88 TRP A C 1
ATOM 710 O O . TRP A 1 88 ? -5.906 7.259 6.422 1.00 91.62 88 TRP A O 1
#